Protein AF-A0A9E4U866-F1 (afdb_monomer_lite)

Radius of gyration: 13.87 Å; chains: 1; bounding box: 34×29×34 Å

pLDDT: mean 92.42, std 5.72, range [59.72, 97.44]

Structure (mmCIF, N/CA/C/O backbone):
data_AF-A0A9E4U866-F1
#
_entry.id   AF-A0A9E4U866-F1
#
loop_
_atom_site.group_PDB
_atom_site.id
_atom_site.type_symbol
_atom_site.label_atom_id
_atom_site.label_alt_id
_atom_site.label_comp_id
_atom_site.label_asym_id
_atom_site.label_entity_id
_atom_site.label_seq_id
_atom_site.pdbx_PDB_ins_code
_atom_site.Cartn_x
_atom_site.Cartn_y
_atom_site.Cartn_z
_atom_site.occupancy
_atom_site.B_iso_or_equiv
_atom_site.auth_seq_id
_atom_site.auth_comp_id
_atom_site.auth_asym_id
_atom_site.auth_atom_id
_atom_site.pdbx_PDB_model_num
ATOM 1 N N . MET A 1 1 ? 3.946 -8.713 -17.362 1.00 59.72 1 MET A N 1
ATOM 2 C CA . MET A 1 1 ? 2.784 -8.231 -18.153 1.00 59.72 1 MET A CA 1
ATOM 3 C C . MET A 1 1 ? 1.661 -9.264 -18.308 1.00 59.72 1 MET A C 1
ATOM 5 O O . MET A 1 1 ? 0.559 -8.932 -17.900 1.00 59.72 1 MET A O 1
ATOM 9 N N . ARG A 1 2 ? 1.869 -10.490 -18.844 1.00 62.47 2 ARG A N 1
ATOM 10 C CA . ARG A 1 2 ? 0.820 -11.548 -18.782 1.00 62.47 2 ARG A CA 1
ATOM 11 C C . ARG A 1 2 ? 0.561 -12.015 -17.341 1.00 62.47 2 ARG A C 1
ATOM 13 O O . ARG A 1 2 ? -0.574 -11.955 -16.888 1.00 62.47 2 ARG A O 1
ATOM 20 N N . SER A 1 3 ? 1.629 -12.311 -16.602 1.00 83.19 3 SER A N 1
ATOM 21 C CA . SER A 1 3 ? 1.564 -12.721 -15.192 1.00 83.19 3 SER A CA 1
ATOM 22 C C . SER A 1 3 ? 0.918 -11.676 -14.273 1.00 83.19 3 SER A C 1
ATOM 24 O O . SER A 1 3 ? 0.117 -12.021 -13.414 1.00 83.19 3 SER A O 1
ATOM 26 N N . ASP A 1 4 ? 1.222 -10.386 -14.448 1.00 88.25 4 ASP A N 1
ATOM 27 C CA . ASP A 1 4 ? 0.648 -9.329 -13.600 1.00 88.25 4 ASP A CA 1
ATOM 28 C C . ASP A 1 4 ? -0.859 -9.167 -13.811 1.00 88.25 4 ASP A C 1
ATOM 30 O O . ASP A 1 4 ? -1.583 -8.940 -12.848 1.00 88.25 4 ASP A O 1
ATOM 34 N N . ARG A 1 5 ? -1.350 -9.344 -15.046 1.00 89.12 5 ARG A N 1
ATOM 35 C CA . ARG A 1 5 ? -2.792 -9.319 -15.338 1.00 89.12 5 ARG A CA 1
ATOM 36 C C . ARG A 1 5 ? -3.529 -10.470 -14.660 1.00 89.12 5 ARG A C 1
ATOM 38 O O . ARG A 1 5 ? -4.604 -10.250 -14.116 1.00 89.12 5 ARG A O 1
ATOM 45 N N . GLU A 1 6 ? -2.954 -11.669 -14.667 1.00 91.94 6 GLU A N 1
ATOM 46 C CA . GLU A 1 6 ? -3.516 -12.841 -13.980 1.00 91.94 6 GLU A CA 1
ATOM 47 C C . GLU A 1 6 ? -3.513 -12.642 -12.461 1.00 91.94 6 GLU A C 1
ATOM 49 O O . GLU A 1 6 ? -4.531 -12.843 -11.799 1.00 91.94 6 GLU A O 1
ATOM 54 N N . ARG A 1 7 ? -2.395 -12.152 -11.911 1.00 93.75 7 ARG A N 1
ATOM 55 C CA . ARG A 1 7 ? -2.283 -11.814 -10.486 1.00 93.75 7 ARG A CA 1
ATOM 56 C C . ARG A 1 7 ? -3.280 -10.738 -10.081 1.00 93.75 7 ARG A C 1
ATOM 58 O O . ARG A 1 7 ? -3.885 -10.867 -9.027 1.00 93.75 7 ARG A O 1
ATOM 65 N N . LEU A 1 8 ? -3.486 -9.714 -10.909 1.00 93.75 8 LEU A N 1
ATOM 66 C CA . LEU A 1 8 ? -4.483 -8.671 -10.673 1.00 93.75 8 LEU A CA 1
ATOM 67 C C . LEU A 1 8 ? -5.913 -9.226 -10.753 1.00 93.75 8 LEU A C 1
ATOM 69 O O . LEU A 1 8 ? -6.755 -8.864 -9.935 1.00 93.75 8 LEU A O 1
ATOM 73 N N . ALA A 1 9 ? -6.187 -10.138 -11.690 1.00 94.44 9 ALA A N 1
ATOM 74 C CA . ALA A 1 9 ? -7.493 -10.781 -11.815 1.00 94.44 9 ALA A CA 1
ATOM 75 C C . ALA A 1 9 ? -7.883 -11.576 -10.557 1.00 94.44 9 ALA A C 1
ATOM 77 O O . ALA A 1 9 ? -9.061 -11.598 -10.210 1.00 94.44 9 ALA A O 1
ATOM 78 N N . ALA A 1 10 ? -6.914 -12.139 -9.826 1.00 94.12 10 ALA A N 1
ATOM 79 C CA . ALA A 1 10 ? -7.151 -12.826 -8.552 1.00 94.12 10 ALA A CA 1
ATOM 80 C C . ALA A 1 10 ? -7.650 -11.908 -7.411 1.00 94.12 10 ALA A C 1
ATOM 82 O O . ALA A 1 10 ? -8.074 -12.403 -6.366 1.00 94.12 10 ALA A O 1
ATOM 83 N N . PHE A 1 11 ? -7.609 -10.581 -7.590 1.00 94.38 11 PHE A N 1
ATOM 84 C CA . PHE A 1 11 ? -8.179 -9.608 -6.648 1.00 94.38 11 PHE A CA 1
ATOM 85 C C . PHE A 1 11 ? -9.590 -9.145 -7.030 1.00 94.38 11 PHE A C 1
ATOM 87 O O . PHE A 1 11 ? -10.216 -8.422 -6.253 1.00 94.38 11 PHE A O 1
ATOM 94 N N . ARG A 1 12 ? -10.116 -9.549 -8.196 1.00 95.12 12 ARG A N 1
ATOM 95 C CA . ARG A 1 12 ? -11.491 -9.226 -8.600 1.00 95.12 12 ARG A CA 1
ATOM 96 C C . ARG A 1 12 ? -12.473 -9.790 -7.576 1.00 95.12 12 ARG A C 1
ATOM 98 O O . ARG A 1 12 ? -12.401 -10.968 -7.248 1.00 95.12 12 ARG A O 1
ATOM 105 N N . ASP A 1 13 ? -13.377 -8.938 -7.095 1.00 96.50 13 ASP A N 1
ATOM 106 C CA . ASP A 1 13 ? -14.418 -9.269 -6.112 1.00 96.50 13 ASP A CA 1
ATOM 107 C C . ASP A 1 13 ? -13.903 -9.909 -4.812 1.00 96.50 13 ASP A C 1
ATOM 109 O O . ASP A 1 13 ? -14.687 -10.484 -4.061 1.00 96.50 13 ASP A O 1
ATOM 113 N N . ARG A 1 14 ? -12.600 -9.780 -4.514 1.00 95.56 14 ARG A N 1
ATOM 114 C CA . ARG A 1 14 ? -11.971 -10.419 -3.350 1.00 95.56 14 ARG A CA 1
ATOM 115 C C . ARG A 1 14 ? -12.585 -9.982 -2.021 1.00 95.56 14 ARG A C 1
ATOM 117 O O . ARG A 1 14 ? -12.600 -10.787 -1.103 1.00 95.56 14 ARG A O 1
ATOM 124 N N . HIS A 1 15 ? -13.080 -8.745 -1.970 1.00 95.62 15 HIS A N 1
ATOM 125 C CA . HIS A 1 15 ? -13.692 -8.124 -0.790 1.00 95.62 15 HIS A CA 1
ATOM 126 C C . HIS A 1 15 ? -15.141 -7.696 -1.044 1.00 95.62 15 HIS A C 1
ATOM 128 O O . HIS A 1 15 ? -15.591 -6.636 -0.604 1.00 95.62 15 HIS A O 1
ATOM 134 N N . ARG A 1 16 ? -15.870 -8.430 -1.896 1.00 96.75 16 ARG A N 1
ATOM 135 C CA . ARG A 1 16 ? -17.214 -8.015 -2.322 1.00 96.75 16 ARG A CA 1
ATOM 136 C C . ARG A 1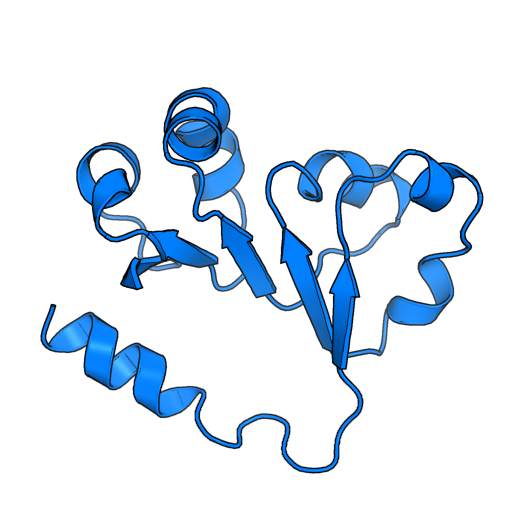 16 ? -18.189 -8.060 -1.143 1.00 96.75 16 ARG A C 1
ATOM 138 O O . ARG A 1 16 ? -18.468 -9.126 -0.610 1.00 96.75 16 ARG A O 1
ATOM 145 N N . GLY A 1 17 ? -18.781 -6.909 -0.823 1.00 96.44 17 GLY A N 1
ATOM 146 C CA . GLY A 1 17 ? -19.708 -6.755 0.306 1.00 96.44 17 GLY A CA 1
ATOM 147 C C . GLY A 1 17 ? -19.023 -6.373 1.621 1.00 96.44 17 GLY A C 1
ATOM 148 O O . GLY A 1 17 ? -19.715 -6.118 2.602 1.00 96.44 17 GLY A O 1
ATOM 149 N N . GLU A 1 18 ? -17.693 -6.278 1.632 1.00 96.31 18 GLU A N 1
ATOM 150 C CA . GLU A 1 18 ? -16.901 -5.868 2.789 1.00 96.31 18 GLU A CA 1
ATOM 151 C C . GLU A 1 18 ? -16.530 -4.383 2.698 1.00 96.31 18 GLU A C 1
ATOM 153 O O . GLU A 1 18 ? -16.506 -3.773 1.621 1.00 96.31 18 GLU A O 1
ATOM 158 N N . ARG A 1 19 ? -16.248 -3.772 3.850 1.00 96.38 19 ARG A N 1
ATOM 159 C CA . ARG A 1 19 ? -15.803 -2.380 3.915 1.00 96.38 19 ARG A CA 1
ATOM 160 C C . ARG A 1 19 ? -14.315 -2.305 3.594 1.00 96.38 19 ARG A C 1
ATOM 162 O O . ARG A 1 19 ? -13.525 -3.134 4.030 1.00 96.38 19 ARG A O 1
ATOM 169 N N . CYS A 1 20 ? -13.942 -1.288 2.825 1.00 95.75 20 CYS A N 1
ATOM 170 C CA . CYS A 1 20 ? -12.552 -0.979 2.515 1.00 95.75 20 CYS A CA 1
ATOM 171 C C . CYS A 1 20 ? -12.279 0.500 2.785 1.00 95.75 20 CYS A C 1
ATOM 173 O O . CYS A 1 20 ? -13.090 1.360 2.438 1.00 95.75 20 CYS A O 1
ATOM 175 N N . PHE A 1 21 ? -11.105 0.799 3.326 1.00 95.69 21 PHE A N 1
ATOM 176 C CA . PHE A 1 21 ? -10.658 2.157 3.608 1.00 95.69 21 PHE A CA 1
ATOM 177 C C . PHE A 1 21 ? -9.424 2.495 2.784 1.00 95.69 21 PHE A C 1
ATOM 179 O O . PHE A 1 21 ? -8.472 1.721 2.698 1.00 95.69 21 PHE A O 1
ATOM 186 N N . VAL A 1 22 ? -9.418 3.687 2.197 1.00 94.31 22 VAL A N 1
ATOM 187 C CA . VAL A 1 22 ? -8.255 4.217 1.484 1.00 94.31 22 VAL A CA 1
ATOM 188 C C . VAL A 1 22 ? -7.580 5.244 2.377 1.00 94.31 22 VAL A C 1
ATOM 190 O O . VAL A 1 22 ? -8.182 6.251 2.742 1.00 94.31 22 VAL A O 1
ATOM 193 N N . ILE A 1 23 ? -6.321 4.990 2.722 1.00 92.88 23 ILE A N 1
ATOM 194 C CA . ILE A 1 23 ? -5.545 5.831 3.625 1.00 92.88 23 ILE A CA 1
ATOM 195 C C . ILE A 1 23 ? -4.546 6.641 2.799 1.00 92.88 23 ILE A C 1
ATOM 197 O O . ILE A 1 23 ? -3.620 6.111 2.177 1.00 92.88 23 ILE A O 1
ATOM 201 N N . GLY A 1 24 ? -4.786 7.953 2.766 1.00 88.56 24 GLY A N 1
ATOM 202 C CA . GLY A 1 24 ? -3.926 8.930 2.107 1.00 88.56 24 GLY A CA 1
ATOM 203 C C . GLY A 1 24 ? -2.658 9.248 2.897 1.00 88.56 24 GLY A C 1
ATOM 204 O O . GLY A 1 24 ? -2.173 8.444 3.677 1.00 88.56 24 GLY A O 1
ATOM 205 N N . ASN A 1 25 ? -2.106 10.443 2.684 1.00 85.38 25 ASN A N 1
ATOM 206 C CA . ASN A 1 25 ? -0.926 10.939 3.414 1.00 85.38 25 ASN A CA 1
ATOM 207 C C . ASN A 1 25 ? -1.164 12.351 3.981 1.00 85.38 25 ASN A C 1
ATOM 209 O O . ASN A 1 25 ? -0.226 13.125 4.156 1.00 85.38 25 ASN A O 1
ATOM 213 N N . GLY A 1 26 ? -2.429 12.729 4.177 1.00 85.50 26 GLY A N 1
ATOM 214 C CA . GLY A 1 26 ? -2.787 14.061 4.656 1.00 85.50 26 GLY A CA 1
ATOM 215 C C . GLY A 1 26 ? -2.388 14.270 6.123 1.00 85.50 26 GLY A C 1
ATOM 216 O O . GLY A 1 26 ? -2.388 13.311 6.896 1.00 85.50 26 GLY A O 1
ATOM 217 N N . PRO A 1 27 ? -2.103 15.516 6.544 1.00 83.62 27 PRO A N 1
ATOM 218 C CA . PRO A 1 27 ? -1.763 15.822 7.935 1.00 83.62 27 PRO A CA 1
ATOM 219 C C . PRO A 1 27 ? -2.901 15.495 8.914 1.00 83.62 27 PRO A C 1
ATOM 221 O O . PRO A 1 27 ? -2.632 15.239 10.085 1.00 83.62 27 PRO A O 1
ATOM 224 N N . SER A 1 28 ? -4.150 15.439 8.435 1.00 86.06 28 SER A N 1
ATOM 225 C CA . SER A 1 28 ? -5.327 15.025 9.210 1.00 86.06 28 SER A CA 1
ATOM 226 C C . SER A 1 28 ? -5.209 13.621 9.806 1.00 86.06 28 SER A C 1
ATOM 228 O O . SER A 1 28 ? -5.816 13.352 10.840 1.00 86.06 28 SER A O 1
ATOM 230 N N . LEU A 1 29 ? -4.388 12.741 9.219 1.00 85.38 29 LEU A N 1
ATOM 231 C CA . LEU A 1 29 ? -4.149 11.403 9.765 1.00 85.38 29 LEU A CA 1
ATOM 232 C C . LEU A 1 29 ? -3.545 11.445 11.169 1.00 85.38 29 LEU A C 1
ATOM 234 O O . LEU A 1 29 ? -3.842 10.570 11.969 1.00 85.38 29 LEU A O 1
ATOM 238 N N . LYS A 1 30 ? -2.775 12.490 11.504 1.00 82.44 30 LYS A N 1
ATOM 239 C CA . LYS A 1 30 ? -2.208 12.663 12.851 1.00 82.44 30 LYS A CA 1
ATOM 240 C C . LYS A 1 30 ? -3.267 12.879 13.933 1.00 82.44 30 LYS A C 1
ATOM 242 O O . LYS A 1 30 ? -2.982 12.690 15.105 1.00 82.44 30 LYS A O 1
ATOM 247 N N . GLN A 1 31 ? -4.455 13.336 13.545 1.00 85.50 31 GLN A N 1
ATOM 248 C CA . GLN A 1 31 ? -5.577 13.603 14.449 1.00 85.50 31 GLN A CA 1
ATOM 249 C C . GLN A 1 31 ? -6.680 12.545 14.317 1.00 85.50 31 GLN A C 1
ATOM 251 O O . GLN A 1 31 ? -7.742 12.686 14.913 1.00 85.50 31 GLN A O 1
ATOM 256 N N . THR A 1 32 ? -6.454 11.509 13.506 1.00 87.12 32 THR A N 1
ATOM 257 C CA . THR A 1 32 ? -7.421 10.438 13.268 1.00 87.12 32 THR A CA 1
ATOM 258 C C . THR A 1 32 ? -6.985 9.204 14.038 1.00 87.12 32 THR A C 1
ATOM 260 O O . THR A 1 32 ? -5.850 8.757 13.892 1.00 87.12 32 THR A O 1
ATOM 263 N N . ASP A 1 33 ? -7.891 8.618 14.817 1.00 89.50 33 ASP A N 1
ATOM 264 C CA . ASP A 1 33 ? -7.635 7.326 15.445 1.00 89.50 33 ASP A CA 1
ATOM 265 C C . ASP A 1 33 ? -7.712 6.205 14.399 1.00 89.50 33 ASP A C 1
ATOM 267 O O . ASP A 1 33 ? -8.779 5.694 14.054 1.00 89.50 33 ASP A O 1
ATOM 271 N N . LEU A 1 34 ? -6.551 5.852 13.851 1.00 90.31 34 LEU A N 1
ATOM 272 C CA . LEU A 1 34 ? -6.414 4.801 12.848 1.00 90.31 34 LEU A CA 1
ATOM 273 C C . LEU A 1 34 ? -6.414 3.394 13.462 1.00 90.31 34 LEU A C 1
ATOM 275 O O . LEU A 1 34 ? -6.501 2.426 12.709 1.00 90.31 34 LEU A O 1
ATOM 279 N N . SER A 1 35 ? -6.364 3.249 14.793 1.00 89.88 35 SER A N 1
ATOM 280 C CA . SER A 1 35 ? -6.426 1.932 15.446 1.00 89.88 35 SER A CA 1
ATOM 281 C C . SER A 1 35 ? -7.743 1.201 15.155 1.00 89.88 35 SER A C 1
ATOM 283 O O . SER A 1 35 ? -7.766 -0.027 15.059 1.00 89.88 35 SER A O 1
ATOM 285 N N . LEU A 1 36 ? -8.811 1.960 14.887 1.00 90.94 36 LEU A N 1
ATOM 286 C CA . LEU A 1 36 ? -10.123 1.461 14.471 1.00 90.94 36 LEU A CA 1
ATOM 287 C C . LEU A 1 36 ? -10.094 0.699 13.137 1.00 90.94 36 LEU A C 1
ATOM 289 O O . LEU A 1 36 ? -11.028 -0.037 12.838 1.00 90.94 36 LEU A O 1
ATOM 293 N N . LEU A 1 37 ? -9.040 0.868 12.332 1.00 93.44 37 LEU A N 1
ATOM 294 C CA . LEU A 1 37 ? -8.898 0.227 11.022 1.00 93.44 37 LEU A CA 1
ATOM 295 C C . LEU A 1 37 ? -8.103 -1.083 11.066 1.00 93.44 37 LEU A C 1
ATOM 297 O O . LEU A 1 37 ? -7.861 -1.675 10.016 1.00 93.44 37 LEU A O 1
ATOM 301 N N . LYS A 1 38 ? -7.677 -1.539 12.249 1.00 91.44 38 LYS A N 1
ATOM 302 C CA . LYS A 1 38 ? -6.825 -2.728 12.398 1.00 91.44 38 LYS A CA 1
ATOM 303 C C . LYS A 1 38 ? -7.454 -4.004 11.822 1.00 91.44 38 LYS A C 1
ATOM 305 O O . LYS A 1 38 ? -6.742 -4.820 11.247 1.00 91.44 38 LYS A O 1
ATOM 310 N N . GLU A 1 39 ? -8.769 -4.146 11.958 1.00 92.69 39 GLU A N 1
ATOM 311 C CA . GLU A 1 39 ? -9.541 -5.307 11.484 1.00 92.69 39 GLU A CA 1
ATOM 312 C C . GLU A 1 39 ? -10.271 -5.024 10.154 1.00 92.69 39 GLU A C 1
ATOM 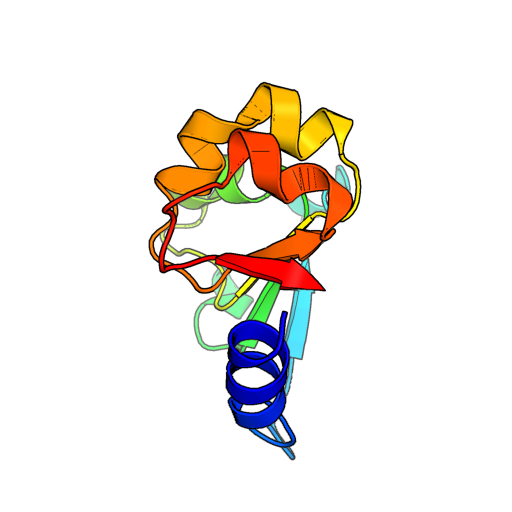314 O O . GLU A 1 39 ? -11.108 -5.808 9.717 1.00 92.69 39 GLU A O 1
ATOM 319 N N . GLU A 1 40 ? -9.973 -3.894 9.507 1.00 96.00 40 GLU A N 1
ATOM 320 C CA . GLU A 1 40 ? -10.612 -3.457 8.265 1.00 96.00 40 GLU A CA 1
ATOM 321 C C . GLU A 1 40 ? -9.663 -3.623 7.070 1.00 96.00 40 GLU A C 1
ATOM 323 O O . GLU A 1 40 ? -8.435 -3.522 7.187 1.00 96.00 40 GLU A O 1
ATOM 328 N N . PHE A 1 41 ? -10.218 -3.809 5.870 1.00 96.88 41 PHE A N 1
ATOM 329 C CA . PHE A 1 41 ? -9.393 -3.827 4.664 1.00 96.88 41 PHE A CA 1
ATOM 330 C C . PHE A 1 41 ? -8.922 -2.426 4.312 1.00 96.88 41 PHE A C 1
ATOM 332 O O . PHE A 1 41 ? -9.714 -1.495 4.161 1.00 96.88 41 PHE A O 1
ATOM 339 N N . THR A 1 42 ? -7.612 -2.273 4.141 1.00 96.62 42 THR A N 1
ATOM 340 C CA . THR A 1 42 ? -6.993 -0.959 3.976 1.00 96.62 42 THR A CA 1
ATOM 341 C C . THR A 1 42 ? -6.068 -0.895 2.771 1.00 96.62 42 THR A C 1
ATOM 343 O O . THR A 1 42 ? -5.247 -1.778 2.514 1.00 96.62 42 THR A O 1
ATOM 346 N N . PHE A 1 43 ? -6.171 0.212 2.045 1.00 96.69 43 PHE A N 1
ATOM 347 C CA . PHE A 1 43 ? -5.293 0.586 0.948 1.00 96.69 43 PHE A CA 1
ATOM 348 C C . PHE A 1 43 ? -4.437 1.767 1.388 1.00 96.69 43 PHE A C 1
ATOM 350 O O . PHE A 1 43 ? -4.916 2.896 1.478 1.00 96.69 43 PHE A O 1
ATOM 357 N N . GLY A 1 44 ? -3.169 1.506 1.676 1.00 95.69 44 GLY A N 1
ATOM 358 C CA . GLY A 1 44 ? -2.204 2.528 2.042 1.00 95.69 44 GLY A CA 1
ATOM 359 C C . GLY A 1 44 ? -1.470 3.074 0.821 1.00 95.69 44 GLY A C 1
ATOM 360 O O . GLY A 1 44 ? -1.028 2.303 -0.030 1.00 95.69 44 GLY A O 1
ATOM 361 N N . MET A 1 45 ? -1.302 4.395 0.737 1.00 94.00 45 MET A N 1
ATOM 362 C CA . MET A 1 45 ? -0.669 5.034 -0.421 1.00 94.00 45 MET A CA 1
ATOM 363 C C . MET A 1 45 ? 0.684 5.684 -0.106 1.00 94.00 45 MET A C 1
ATOM 365 O O . MET A 1 45 ? 0.869 6.265 0.959 1.00 94.00 45 MET A O 1
ATOM 369 N N . ASN A 1 46 ? 1.597 5.702 -1.078 1.00 92.62 46 ASN A N 1
ATOM 370 C CA . ASN A 1 46 ? 2.875 6.433 -1.044 1.00 92.62 46 ASN A CA 1
ATOM 371 C C . ASN A 1 46 ? 3.736 6.152 0.204 1.00 92.62 46 ASN A C 1
ATOM 373 O O . ASN A 1 46 ? 4.355 5.102 0.276 1.00 92.62 46 ASN A O 1
ATOM 377 N N . ARG A 1 47 ? 3.834 7.078 1.169 1.00 91.94 47 ARG A N 1
ATOM 378 C CA . ARG A 1 47 ? 4.731 6.953 2.335 1.00 91.94 47 ARG A CA 1
ATOM 379 C C . ARG A 1 47 ? 4.009 6.548 3.622 1.00 91.94 47 ARG A C 1
ATOM 381 O O . ARG A 1 47 ? 4.565 6.686 4.706 1.00 91.94 47 ARG A O 1
ATOM 388 N N . ILE A 1 48 ? 2.806 5.983 3.510 1.00 91.88 48 ILE A N 1
ATOM 389 C CA . ILE A 1 48 ? 2.003 5.514 4.649 1.00 91.88 48 ILE A CA 1
ATOM 390 C C . ILE A 1 48 ? 2.732 4.517 5.564 1.00 91.88 48 ILE A C 1
ATOM 392 O O . ILE A 1 48 ? 2.471 4.462 6.758 1.00 91.88 48 ILE A O 1
ATOM 396 N N . TYR A 1 49 ? 3.688 3.751 5.034 1.00 91.56 49 TYR A N 1
ATOM 397 C CA . TYR A 1 49 ? 4.449 2.777 5.818 1.00 91.56 49 TYR A CA 1
ATOM 398 C C . T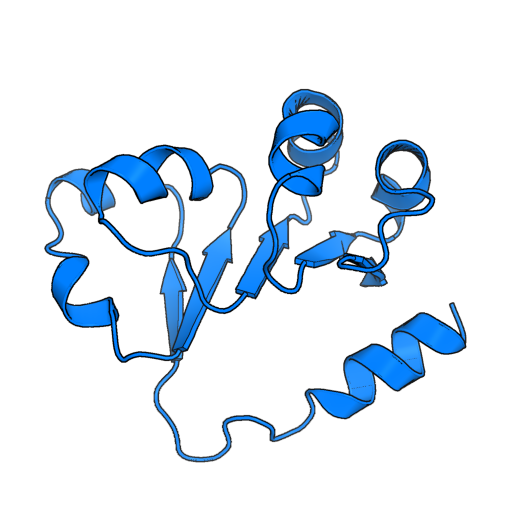YR A 1 49 ? 5.265 3.418 6.949 1.00 91.56 49 TYR A C 1
ATOM 400 O O . TYR A 1 49 ? 5.625 2.734 7.903 1.00 91.56 49 TYR A O 1
ATOM 408 N N . MET A 1 50 ? 5.534 4.726 6.872 1.00 91.31 50 MET A N 1
ATOM 409 C CA . MET A 1 50 ? 6.250 5.459 7.916 1.00 91.31 50 MET A CA 1
ATOM 410 C C . MET A 1 50 ? 5.512 5.464 9.256 1.00 91.31 50 MET A C 1
ATOM 412 O O . MET A 1 50 ? 6.167 5.556 10.289 1.00 91.31 50 MET A O 1
ATOM 416 N N . ILE A 1 51 ? 4.180 5.347 9.251 1.00 89.38 51 ILE A N 1
ATOM 417 C CA . ILE A 1 51 ? 3.382 5.351 10.483 1.00 89.38 51 ILE A CA 1
ATOM 418 C C . ILE A 1 51 ? 3.053 3.941 10.990 1.00 89.38 51 ILE A C 1
ATOM 420 O O . ILE A 1 51 ? 2.471 3.809 12.056 1.00 89.38 51 ILE A O 1
ATOM 424 N N . PHE A 1 52 ? 3.443 2.865 10.292 1.00 90.69 52 PHE A N 1
ATOM 425 C CA . PHE A 1 52 ? 3.096 1.492 10.707 1.00 90.69 52 PHE A CA 1
ATOM 426 C C . PHE A 1 52 ? 3.662 1.115 12.078 1.00 90.69 52 PHE A C 1
ATOM 428 O O . PHE A 1 52 ? 3.011 0.398 12.832 1.00 90.69 52 PHE A O 1
ATOM 435 N N . ALA A 1 53 ? 4.854 1.615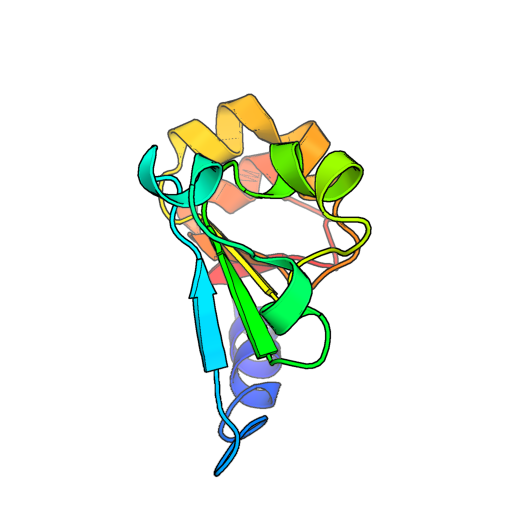 12.415 1.00 87.88 53 ALA A N 1
ATOM 436 C CA . ALA A 1 53 ? 5.455 1.389 13.726 1.00 87.88 53 ALA A CA 1
ATOM 437 C C . ALA A 1 53 ? 4.648 2.054 14.856 1.00 87.88 53 ALA A C 1
ATOM 439 O O . ALA A 1 53 ? 4.512 1.471 15.925 1.00 87.88 53 ALA A O 1
ATOM 440 N N . GLU A 1 54 ? 4.089 3.240 14.602 1.00 86.19 54 GLU A N 1
ATOM 441 C CA . GLU A 1 54 ? 3.242 3.972 15.551 1.00 86.19 54 GLU A CA 1
ATOM 442 C C . GLU A 1 54 ? 1.842 3.350 15.651 1.00 86.19 54 GLU A C 1
ATOM 444 O O . GLU A 1 54 ? 1.302 3.210 16.743 1.00 86.19 54 GLU A O 1
ATOM 449 N N . LEU A 1 55 ? 1.281 2.909 14.521 1.00 84.88 55 LEU A N 1
ATOM 450 C CA . LEU A 1 55 ? -0.032 2.262 14.462 1.00 84.88 55 LEU A CA 1
ATOM 451 C C . LEU A 1 55 ? -0.050 0.850 15.058 1.00 84.88 55 LEU A C 1
ATOM 453 O O . LEU A 1 55 ? -1.106 0.368 15.460 1.00 84.88 55 LEU A O 1
ATOM 457 N N . GLY A 1 56 ? 1.089 0.155 15.071 1.00 89.12 56 GLY A N 1
ATOM 458 C CA . GLY A 1 56 ? 1.177 -1.243 15.501 1.00 89.12 56 GLY A CA 1
ATOM 459 C C . GLY A 1 56 ? 0.577 -2.250 14.508 1.00 89.12 56 GLY A C 1
ATOM 460 O O . GLY A 1 56 ? 0.479 -3.435 14.825 1.00 89.12 56 GLY A O 1
ATOM 461 N N . PHE A 1 57 ? 0.185 -1.807 13.309 1.00 91.81 57 PHE A N 1
ATOM 462 C CA . PHE A 1 57 ? -0.270 -2.660 12.210 1.00 91.81 57 PHE A CA 1
ATOM 463 C C . PHE A 1 57 ? 0.103 -2.060 10.842 1.00 91.81 57 PHE A C 1
ATOM 465 O O . PHE A 1 57 ? 0.374 -0.865 10.714 1.00 91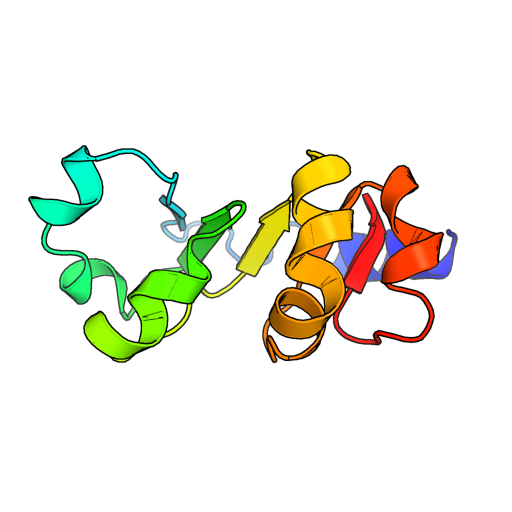.81 57 PHE A O 1
ATOM 472 N N . SER A 1 58 ? 0.131 -2.906 9.809 1.00 94.38 58 SER A N 1
ATOM 473 C CA . SER A 1 58 ? 0.325 -2.500 8.410 1.00 94.38 58 SER A CA 1
ATOM 474 C C . SER A 1 58 ? -0.992 -2.507 7.645 1.00 94.38 58 SER A C 1
ATOM 476 O O . SER A 1 58 ? -1.883 -3.291 7.962 1.00 94.38 58 SER A O 1
ATOM 478 N N . THR A 1 59 ? -1.088 -1.727 6.570 1.00 95.75 59 THR A N 1
ATOM 479 C CA . THR A 1 59 ? -2.250 -1.809 5.675 1.00 95.75 59 THR A CA 1
ATOM 480 C C . THR A 1 59 ? -2.339 -3.153 4.957 1.00 95.75 59 THR A C 1
ATOM 482 O O . THR A 1 59 ? -1.323 -3.808 4.728 1.00 95.75 59 THR A O 1
ATOM 485 N N . THR A 1 60 ? -3.540 -3.549 4.531 1.00 97.12 60 THR A N 1
ATOM 486 C CA . THR A 1 60 ? -3.743 -4.786 3.756 1.00 97.12 60 THR A CA 1
ATOM 487 C C . THR A 1 60 ? -3.034 -4.724 2.403 1.00 97.12 60 THR A C 1
ATOM 489 O O . THR A 1 60 ? -2.436 -5.703 1.960 1.00 97.12 60 THR A O 1
ATOM 492 N N . TYR A 1 61 ? -3.090 -3.563 1.750 1.00 97.44 61 TYR A N 1
ATOM 493 C CA . TYR A 1 61 ? -2.531 -3.321 0.425 1.00 97.44 61 TYR A CA 1
ATOM 494 C C . TYR A 1 61 ? -1.718 -2.038 0.398 1.00 97.44 61 TYR A C 1
ATOM 496 O O . TYR A 1 61 ? -2.048 -1.070 1.084 1.00 97.44 61 TYR A O 1
ATOM 504 N N . PHE A 1 62 ? -0.679 -2.018 -0.433 1.00 97.44 62 PHE A N 1
ATOM 505 C CA . PHE A 1 62 ? 0.131 -0.832 -0.683 1.00 97.44 62 PHE A CA 1
ATOM 506 C C . PHE A 1 62 ? 0.005 -0.365 -2.131 1.00 97.44 62 PHE A C 1
ATOM 508 O O . PHE A 1 62 ? 0.060 -1.179 -3.052 1.00 97.44 62 PHE A O 1
ATOM 515 N N . LEU A 1 63 ? -0.135 0.943 -2.340 1.00 96.56 63 LEU A N 1
ATOM 516 C CA . LEU A 1 63 ? -0.269 1.551 -3.659 1.00 96.56 63 LEU A CA 1
ATOM 517 C C . LEU A 1 63 ? 0.668 2.739 -3.834 1.00 96.56 63 LEU A C 1
ATOM 519 O O . LEU A 1 63 ? 0.739 3.638 -2.997 1.00 96.56 63 LEU A O 1
ATOM 523 N N . ALA A 1 64 ? 1.324 2.800 -4.988 1.00 95.75 64 ALA A N 1
ATOM 524 C CA . ALA A 1 64 ? 1.995 4.014 -5.425 1.00 95.75 64 ALA A CA 1
ATOM 525 C C . ALA A 1 64 ? 1.995 4.108 -6.953 1.00 95.75 64 ALA A C 1
ATOM 527 O O . ALA A 1 64 ? 2.424 3.198 -7.663 1.00 95.75 64 ALA A O 1
ATOM 528 N N . ILE A 1 65 ? 1.526 5.246 -7.460 1.00 94.25 65 ILE A N 1
ATOM 529 C CA . ILE A 1 65 ? 1.540 5.565 -8.894 1.00 94.25 65 ILE A CA 1
ATOM 530 C C . ILE A 1 65 ? 2.618 6.606 -9.210 1.00 94.25 65 ILE A C 1
ATOM 532 O O . ILE A 1 65 ? 3.190 6.596 -10.300 1.00 94.25 65 ILE A O 1
ATOM 536 N N . ASN A 1 66 ? 2.954 7.478 -8.252 1.00 93.00 66 ASN A N 1
ATOM 537 C CA . ASN A 1 66 ? 4.018 8.453 -8.443 1.00 93.00 66 ASN A CA 1
ATOM 538 C C . ASN A 1 66 ? 5.375 7.744 -8.508 1.00 93.00 66 ASN A C 1
ATOM 540 O O . ASN A 1 66 ? 5.853 7.169 -7.532 1.00 93.00 66 ASN A O 1
ATOM 544 N N . THR A 1 67 ? 6.004 7.822 -9.676 1.00 93.88 67 THR A N 1
ATOM 545 C CA . THR A 1 67 ? 7.277 7.161 -9.943 1.00 93.88 67 THR A CA 1
ATOM 546 C C . THR A 1 67 ? 8.416 7.711 -9.080 1.00 93.88 67 THR A C 1
ATOM 548 O O . THR A 1 67 ? 9.252 6.925 -8.651 1.00 93.88 67 THR A O 1
ATOM 551 N N . LEU A 1 68 ? 8.408 9.008 -8.747 1.00 93.81 68 LEU A N 1
ATOM 552 C CA . LEU A 1 68 ? 9.436 9.620 -7.893 1.00 93.81 68 LEU A CA 1
ATOM 553 C C . LEU A 1 68 ? 9.413 9.057 -6.470 1.00 93.81 68 LEU A C 1
ATOM 555 O O . LEU A 1 68 ? 10.466 8.801 -5.898 1.00 93.81 68 LEU A O 1
ATOM 559 N N . VAL A 1 69 ? 8.219 8.811 -5.918 1.00 92.50 69 VAL A N 1
ATOM 560 C CA . VAL A 1 69 ? 8.082 8.180 -4.594 1.00 92.50 69 VAL A CA 1
ATOM 561 C C . VAL A 1 69 ? 8.675 6.774 -4.620 1.00 92.50 69 VAL A C 1
ATOM 563 O O . VAL A 1 69 ? 9.393 6.389 -3.705 1.00 92.50 69 VAL A O 1
ATOM 566 N N . ILE A 1 70 ? 8.399 6.011 -5.679 1.00 95.81 70 ILE A N 1
ATOM 567 C CA . ILE A 1 70 ? 8.877 4.629 -5.792 1.00 95.81 70 ILE A CA 1
ATOM 568 C C . ILE A 1 70 ? 10.390 4.586 -5.995 1.00 95.81 70 ILE A C 1
ATOM 570 O O . ILE A 1 70 ? 11.052 3.734 -5.422 1.00 95.81 70 ILE A O 1
ATOM 574 N N . GLU A 1 71 ? 10.932 5.503 -6.791 1.00 95.94 71 GLU A N 1
ATOM 575 C CA . GLU A 1 71 ? 12.371 5.642 -7.002 1.00 95.94 71 GLU A CA 1
ATOM 576 C C . GLU A 1 71 ? 13.108 5.973 -5.702 1.00 95.94 71 GLU A C 1
ATOM 578 O O . GLU A 1 71 ? 14.062 5.285 -5.346 1.00 95.94 71 GLU A O 1
ATOM 583 N N . GLN A 1 72 ? 12.649 6.996 -4.979 1.00 96.19 72 GLN A N 1
ATOM 584 C CA . GLN A 1 72 ? 13.316 7.482 -3.769 1.00 96.19 72 GLN A CA 1
ATOM 585 C C . GLN A 1 72 ? 13.173 6.528 -2.580 1.00 96.19 72 GLN A C 1
ATOM 587 O O . GLN A 1 72 ? 14.038 6.515 -1.712 1.00 96.19 72 GLN A O 1
ATOM 592 N N . CYS A 1 73 ? 12.096 5.742 -2.536 1.00 96.19 73 CYS A N 1
ATOM 593 C CA . CYS A 1 73 ? 11.770 4.859 -1.414 1.00 96.19 73 CYS A CA 1
ATOM 594 C C . CYS A 1 73 ? 11.757 3.374 -1.808 1.00 96.19 73 CYS A C 1
ATOM 596 O O . CYS A 1 73 ? 11.054 2.566 -1.196 1.00 96.19 73 CYS A O 1
ATOM 598 N N . ALA A 1 74 ? 12.489 3.001 -2.862 1.00 95.81 74 ALA A N 1
ATOM 599 C CA . ALA A 1 74 ? 12.463 1.647 -3.412 1.00 95.81 74 ALA A CA 1
ATOM 600 C C . ALA A 1 74 ? 12.831 0.589 -2.360 1.00 95.81 74 ALA A C 1
ATOM 602 O O . ALA A 1 74 ? 12.183 -0.452 -2.275 1.00 95.81 74 ALA A O 1
ATOM 603 N N . SER A 1 75 ? 13.851 0.854 -1.541 1.00 95.44 75 SER A N 1
ATOM 604 C CA . SER A 1 75 ? 14.306 -0.051 -0.480 1.00 95.44 75 SER A CA 1
ATOM 605 C C . SER A 1 75 ? 13.211 -0.350 0.538 1.00 95.44 75 SER A C 1
ATOM 607 O O . SER A 1 75 ? 12.944 -1.513 0.841 1.00 95.44 75 SER A O 1
ATOM 609 N N . GLU A 1 76 ? 12.550 0.690 1.034 1.00 95.62 76 GLU A N 1
ATOM 610 C CA . GLU A 1 76 ? 11.504 0.593 2.044 1.00 95.62 76 GLU A CA 1
ATOM 611 C C . GLU A 1 76 ? 10.265 -0.089 1.473 1.00 95.62 76 GLU A C 1
ATOM 613 O O . GLU A 1 76 ? 9.717 -0.992 2.102 1.00 95.62 76 GLU A O 1
ATOM 618 N N . ILE A 1 77 ? 9.865 0.274 0.250 1.00 96.12 77 ILE A N 1
ATOM 619 C CA . ILE A 1 77 ? 8.730 -0.348 -0.441 1.00 96.12 77 ILE A CA 1
ATOM 620 C C . ILE A 1 77 ? 8.999 -1.841 -0.674 1.00 96.12 77 ILE A C 1
ATOM 622 O O . ILE A 1 77 ? 8.110 -2.664 -0.458 1.00 96.12 77 ILE A O 1
ATOM 626 N N . ARG A 1 78 ? 10.220 -2.229 -1.061 1.00 95.88 78 ARG A N 1
ATOM 627 C CA . ARG A 1 78 ? 10.592 -3.647 -1.228 1.00 95.88 78 ARG A CA 1
ATOM 628 C C . ARG A 1 78 ? 10.553 -4.420 0.089 1.00 95.88 78 ARG A C 1
ATOM 630 O O . ARG A 1 78 ? 10.182 -5.591 0.080 1.00 95.88 78 ARG A O 1
ATOM 637 N N . ALA A 1 79 ? 10.883 -3.777 1.209 1.00 95.38 79 ALA A N 1
ATOM 638 C CA . ALA A 1 79 ? 10.822 -4.393 2.533 1.00 95.38 79 ALA A CA 1
ATOM 639 C C . ALA A 1 79 ? 9.383 -4.681 3.005 1.00 95.38 79 ALA A C 1
ATOM 641 O O . ALA A 1 79 ? 9.182 -5.530 3.878 1.00 95.38 79 ALA A O 1
ATOM 642 N N . LEU A 1 80 ? 8.373 -4.023 2.420 1.00 95.50 80 LEU A N 1
ATOM 643 C CA . LEU A 1 80 ? 6.972 -4.287 2.740 1.00 95.50 80 LEU A CA 1
ATOM 644 C C . LEU A 1 80 ? 6.573 -5.701 2.296 1.00 95.50 80 LEU A C 1
ATOM 646 O O . LEU A 1 80 ? 6.653 -6.049 1.115 1.00 95.50 80 LEU A O 1
ATOM 650 N N . ARG A 1 81 ? 6.076 -6.497 3.249 1.00 94.50 81 ARG A N 1
ATOM 651 C CA . ARG A 1 81 ? 5.606 -7.883 3.044 1.00 94.50 81 ARG A CA 1
ATOM 652 C C . ARG A 1 81 ? 4.114 -7.984 2.704 1.00 94.50 81 ARG A C 1
ATOM 654 O O . ARG A 1 81 ? 3.514 -9.042 2.849 1.00 94.50 81 ARG A O 1
ATOM 661 N N . ILE A 1 82 ? 3.525 -6.881 2.261 1.00 95.62 82 ILE A N 1
ATOM 662 C CA . ILE A 1 82 ? 2.125 -6.782 1.835 1.00 95.62 82 ILE A CA 1
ATOM 663 C C . ILE A 1 82 ? 2.054 -6.690 0.304 1.00 95.62 82 ILE A C 1
ATOM 665 O O . ILE A 1 82 ? 3.037 -6.275 -0.321 1.00 95.62 82 ILE A O 1
ATOM 669 N N . PRO A 1 83 ? 0.931 -7.067 -0.334 1.00 96.69 83 PRO A N 1
ATOM 670 C CA . PRO A 1 83 ? 0.779 -6.906 -1.775 1.00 96.69 83 PRO A CA 1
ATOM 671 C C . PRO A 1 83 ? 0.878 -5.430 -2.183 1.00 96.69 83 PRO A C 1
ATOM 673 O O . PRO A 1 83 ? 0.210 -4.564 -1.610 1.00 96.69 83 PRO A O 1
ATOM 676 N N . LYS A 1 84 ? 1.721 -5.154 -3.181 1.00 97.00 84 LYS A N 1
ATOM 677 C CA . LYS A 1 84 ? 2.035 -3.806 -3.672 1.00 97.00 84 LYS A CA 1
ATOM 678 C C . LYS A 1 84 ? 1.514 -3.639 -5.094 1.00 97.00 84 LYS A C 1
ATOM 680 O O . LYS A 1 84 ? 1.971 -4.356 -5.979 1.00 97.00 84 LYS A O 1
ATOM 685 N N . PHE A 1 85 ? 0.632 -2.675 -5.339 1.00 96.75 85 PHE A N 1
ATOM 686 C CA . PHE A 1 85 ? 0.198 -2.299 -6.686 1.00 96.75 85 PHE A CA 1
ATOM 687 C C . PHE A 1 85 ? 0.911 -1.021 -7.111 1.00 96.75 85 PHE A C 1
ATOM 689 O O . PHE A 1 85 ? 0.650 0.064 -6.586 1.00 96.75 85 PHE A O 1
ATOM 696 N N . LEU A 1 86 ? 1.856 -1.160 -8.037 1.00 96.50 86 LEU A N 1
ATOM 697 C CA . LEU A 1 86 ? 2.747 -0.077 -8.445 1.00 96.50 86 LEU A CA 1
ATOM 698 C C . LEU A 1 86 ? 2.611 0.186 -9.937 1.00 96.50 86 LEU A C 1
ATOM 700 O O . LEU A 1 86 ? 2.407 -0.745 -10.707 1.00 96.50 86 LEU A O 1
ATOM 704 N N . THR A 1 87 ? 2.773 1.436 -10.371 1.00 95.19 87 THR A N 1
ATOM 705 C CA . THR A 1 87 ? 2.757 1.732 -11.814 1.00 95.19 87 THR A CA 1
ATOM 706 C C . THR A 1 87 ? 3.807 0.911 -12.573 1.00 95.19 87 THR A C 1
ATOM 708 O O . THR A 1 87 ? 4.956 0.823 -12.144 1.00 95.19 87 THR A O 1
ATOM 711 N N . TRP A 1 88 ? 3.479 0.377 -13.755 1.00 93.62 88 TRP A N 1
ATOM 712 C CA . TRP A 1 88 ? 4.443 -0.320 -14.628 1.00 93.62 88 TRP A CA 1
ATOM 713 C C . TRP A 1 88 ? 5.725 0.483 -14.920 1.00 93.62 88 TRP A C 1
ATOM 715 O O . TRP A 1 88 ? 6.804 -0.075 -15.164 1.00 93.62 88 TRP A O 1
ATOM 725 N N . ARG A 1 89 ? 5.642 1.819 -14.871 1.00 94.56 89 ARG A N 1
ATOM 726 C CA . ARG A 1 89 ? 6.796 2.712 -15.055 1.00 94.56 89 ARG A CA 1
ATOM 727 C C . ARG A 1 89 ? 7.874 2.516 -13.985 1.00 94.56 89 ARG A C 1
ATOM 729 O O . ARG A 1 89 ? 9.032 2.829 -14.247 1.00 94.56 89 ARG A O 1
ATOM 736 N N . SER A 1 90 ? 7.530 1.942 -12.831 1.00 94.81 90 SER A N 1
ATOM 737 C CA . SER A 1 90 ? 8.459 1.714 -11.726 1.00 94.81 90 SER A CA 1
ATOM 738 C C . SER A 1 90 ? 9.199 0.375 -11.753 1.00 94.81 90 SER A C 1
ATOM 740 O O . SER A 1 90 ? 10.056 0.124 -10.903 1.00 94.81 90 SER A O 1
ATOM 742 N N . ARG A 1 91 ? 8.950 -0.472 -12.761 1.00 94.12 91 ARG A N 1
ATOM 743 C CA . ARG A 1 91 ? 9.523 -1.827 -12.845 1.00 94.12 91 ARG A CA 1
ATOM 744 C C . ARG A 1 91 ? 11.045 -1.894 -12.705 1.00 94.12 91 ARG A C 1
ATOM 746 O O . ARG A 1 91 ? 11.556 -2.900 -12.238 1.00 94.12 91 ARG A O 1
ATOM 753 N N . ARG A 1 92 ? 11.773 -0.840 -13.098 1.00 94.75 92 ARG A N 1
ATOM 754 C CA . ARG A 1 92 ? 13.242 -0.813 -13.005 1.00 94.75 92 ARG A CA 1
ATOM 755 C C . ARG A 1 92 ? 13.749 -0.841 -11.561 1.00 94.75 92 ARG A C 1
ATOM 757 O O . ARG A 1 92 ? 14.774 -1.458 -11.313 1.00 94.75 92 ARG A O 1
ATOM 764 N N . TRP A 1 93 ? 13.018 -0.238 -10.622 1.00 95.00 93 TRP A N 1
ATOM 765 C CA . TRP A 1 93 ? 13.379 -0.229 -9.197 1.00 95.00 93 TRP A CA 1
ATOM 766 C C . TRP A 1 93 ? 12.777 -1.408 -8.427 1.00 95.00 93 TRP A C 1
ATOM 768 O O . TRP A 1 93 ? 13.285 -1.791 -7.379 1.00 95.00 93 TRP A O 1
ATOM 778 N N . MET A 1 94 ? 11.712 -2.001 -8.970 1.00 94.56 94 MET A N 1
ATOM 779 C CA . MET A 1 94 ? 10.939 -3.072 -8.332 1.00 94.56 94 MET A CA 1
ATOM 780 C C . MET A 1 94 ? 11.150 -4.441 -8.999 1.00 94.56 94 MET A C 1
ATOM 782 O O . MET A 1 94 ? 10.39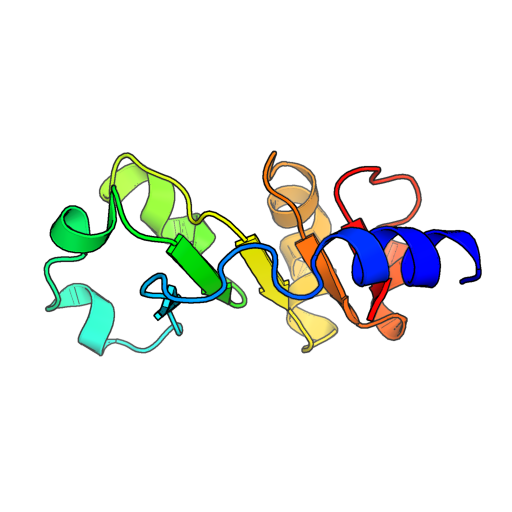9 -5.382 -8.751 1.00 94.56 94 MET A O 1
ATOM 786 N N . SER A 1 95 ? 12.156 -4.567 -9.869 1.00 88.25 95 SER A N 1
ATOM 787 C CA . SER A 1 95 ? 12.450 -5.820 -10.566 1.00 88.25 95 SER A CA 1
ATOM 788 C C . SER A 1 95 ? 12.827 -6.916 -9.565 1.00 88.25 95 SER A C 1
ATOM 790 O O . SER A 1 95 ? 13.636 -6.699 -8.662 1.00 88.25 95 SER A O 1
ATOM 792 N N . GLY A 1 96 ? 12.226 -8.097 -9.719 1.00 89.31 96 GLY A N 1
ATOM 793 C CA . GLY A 1 96 ? 12.449 -9.242 -8.834 1.00 89.31 96 GLY A CA 1
ATOM 794 C C . GLY A 1 96 ? 11.708 -9.191 -7.492 1.00 89.31 96 GLY A C 1
ATOM 795 O O . GLY A 1 96 ? 11.837 -10.130 -6.713 1.00 89.31 96 GLY A O 1
ATOM 796 N N . ASP A 1 97 ? 10.920 -8.149 -7.204 1.00 93.50 97 ASP A N 1
ATOM 797 C CA . ASP A 1 97 ? 10.037 -8.140 -6.032 1.00 93.50 97 ASP A CA 1
ATOM 798 C C . ASP A 1 97 ? 8.756 -8.936 -6.321 1.00 93.50 97 ASP A C 1
ATOM 800 O O . ASP A 1 97 ? 7.852 -8.477 -7.024 1.00 93.50 97 ASP A O 1
ATOM 804 N N . SER A 1 98 ? 8.662 -10.146 -5.766 1.00 91.19 98 SER A N 1
ATOM 805 C CA . SER A 1 98 ? 7.495 -11.019 -5.936 1.00 91.19 98 SER A CA 1
ATOM 806 C C . SER A 1 98 ? 6.227 -10.449 -5.297 1.00 91.19 98 SER A C 1
ATOM 808 O O . SER A 1 98 ? 5.128 -10.827 -5.699 1.00 91.19 98 SER A O 1
ATOM 810 N N . GLY A 1 99 ? 6.342 -9.507 -4.355 1.00 93.62 99 GLY A N 1
ATOM 811 C CA . GLY A 1 99 ? 5.200 -8.837 -3.731 1.00 93.62 99 GLY A CA 1
ATOM 812 C C . GLY A 1 99 ? 4.576 -7.734 -4.591 1.00 93.62 99 GLY A C 1
ATOM 813 O O . GLY A 1 99 ? 3.495 -7.248 -4.257 1.00 93.62 99 GLY A O 1
ATOM 814 N N . THR A 1 100 ? 5.226 -7.331 -5.688 1.00 96.12 100 THR A N 1
ATOM 815 C CA . THR A 1 100 ? 4.754 -6.249 -6.561 1.00 96.12 100 THR A CA 1
ATOM 816 C C . THR A 1 100 ? 3.926 -6.776 -7.722 1.00 96.12 100 THR A C 1
ATOM 818 O O . THR A 1 100 ? 4.363 -7.659 -8.455 1.00 96.12 100 THR A O 1
ATOM 821 N N . ILE A 1 101 ? 2.745 -6.197 -7.910 1.00 95.81 101 ILE A N 1
ATOM 822 C CA . ILE A 1 101 ? 1.883 -6.345 -9.081 1.00 95.81 101 ILE A CA 1
ATOM 823 C C . ILE A 1 101 ? 1.907 -5.007 -9.807 1.00 95.81 101 ILE A C 1
ATOM 825 O O . ILE A 1 101 ? 1.561 -3.971 -9.236 1.00 95.81 101 ILE A O 1
ATOM 829 N N . PHE A 1 102 ? 2.339 -5.019 -11.062 1.00 95.06 102 PHE A N 1
ATOM 830 C CA . PHE A 1 102 ? 2.366 -3.793 -11.844 1.00 95.06 102 PHE A CA 1
ATOM 831 C C . PHE A 1 102 ? 1.006 -3.502 -12.477 1.00 95.06 102 PHE A C 1
ATOM 833 O O . PHE A 1 102 ? 0.427 -4.376 -13.128 1.00 95.06 102 PHE A O 1
ATOM 840 N N . VAL A 1 103 ? 0.544 -2.262 -12.306 1.00 91.62 103 VAL A N 1
ATOM 841 C CA . VAL A 1 103 ? -0.690 -1.709 -12.885 1.00 91.62 103 VAL A CA 1
ATOM 842 C C . VAL A 1 103 ? -0.405 -0.618 -13.911 1.00 91.62 103 VAL A C 1
ATOM 844 O O . VAL A 1 103 ? 0.649 0.066 -13.813 1.00 91.62 103 VAL A O 1
#

Sequence (103 aa):
MRSDRERLAAFRDRHRGERCFVIGNGPSLKQTDLSLLKEEFTFGMNRIYMIFAELGFSTTYFLAINTLVIEQCASEIRALRIPKFLTWRSRRWMSGDSGTIFV

Foldseek 3Di:
DVVLVVVVVVCVCVQPPFDEEEDEDDPCVVVDLCLVCQVGAYEYEQPSVVCCVVSVHDHQEYEYEPLVSCVVCVVVVLVDPHQYEYAPVNCVSCPPRPSYRHD

Secondary structure (DSSP, 8-state):
-HHHHHHHHTTTTTTTTS-EEEE---GGGGGS-GGGGTTSEEEEETTGGGGHHHHTS--SEEEE--HHHHHHTHHHHHH--S-EEE-GGGTTTSTT-TTEEE-